Protein AF-A0A7R7GNN5-F1 (afdb_monomer_lite)

Foldseek 3Di:
DDDPCVVVVVVVLVVLVVVVVVVVCVVVCVVVVCVVDPDDLVVLQVLLLVLLLVLVVLLVVLVVLLVVLLVLVCVLCVLVVNNPPVVVVVSVVVSVVVVVVSVVVVVVGDPNPDDCPPPDSVRSSVSSVVSVVSVVVSVVSSSVSVVSSVVSVVSVVVSCVVPVD

Secondary structure (DSSP, 8-state):
----THHHHHHHHHHHHHHHHHHHHHHHHHHHHHHHS---HHHHHHHHHHHHHHHHHHHHHHHHHHHHHHHHHHHHHHHTT-TTSHHHHHHHHHHHHHHHHHHHHHHTSPPTT---TT--HHHHHHHHHHHHHHHHHHHHHHHHHHHHHHHHHHHHHHHHHHH--

Structure (mmCIF, N/CA/C/O backbone):
data_AF-A0A7R7GNN5-F1
#
_entry.id   AF-A0A7R7GNN5-F1
#
loop_
_atom_site.group_PDB
_atom_site.id
_atom_site.type_symbol
_atom_site.label_atom_id
_atom_site.label_alt_id
_atom_site.label_comp_id
_atom_site.label_asym_id
_atom_site.label_entity_id
_atom_site.label_seq_id
_atom_site.pdbx_PDB_ins_code
_atom_site.Cartn_x
_atom_site.Cartn_y
_atom_site.Cartn_z
_atom_site.occupancy
_atom_site.B_iso_or_equiv
_atom_site.auth_seq_id
_atom_site.auth_comp_id
_atom_site.auth_asym_id
_atom_site.auth_atom_id
_atom_site.pdbx_PDB_model_num
ATOM 1 N N . MET A 1 1 ? 3.875 17.994 32.647 1.00 31.03 1 MET A N 1
ATOM 2 C CA . MET A 1 1 ? 4.566 18.700 31.546 1.00 31.03 1 MET A CA 1
ATOM 3 C C . MET A 1 1 ? 4.794 17.688 30.439 1.00 31.03 1 MET A C 1
ATOM 5 O O . MET A 1 1 ? 4.927 16.516 30.751 1.00 31.03 1 MET A O 1
ATOM 9 N N . ALA A 1 2 ? 4.631 18.131 29.197 1.00 42.53 2 ALA A N 1
ATOM 10 C CA . ALA A 1 2 ? 4.261 17.322 28.040 1.00 42.53 2 ALA A CA 1
ATOM 11 C C . ALA A 1 2 ? 5.286 16.250 27.645 1.00 42.53 2 ALA A C 1
ATOM 13 O O . ALA A 1 2 ? 6.441 16.589 27.426 1.00 42.53 2 ALA A O 1
ATOM 14 N N . ASP A 1 3 ? 4.805 15.028 27.409 1.00 36.50 3 ASP A N 1
ATOM 15 C CA . ASP A 1 3 ? 5.435 14.110 26.461 1.00 36.50 3 ASP A CA 1
ATOM 16 C C . ASP A 1 3 ? 4.563 14.068 25.199 1.00 36.50 3 ASP A C 1
ATOM 18 O O . ASP A 1 3 ? 3.472 13.482 25.208 1.00 36.50 3 ASP A O 1
ATOM 22 N N . PRO A 1 4 ? 4.975 14.728 24.103 1.00 40.16 4 PRO A N 1
ATOM 23 C CA . PRO A 1 4 ? 4.234 14.703 22.854 1.00 40.16 4 PRO A CA 1
ATOM 24 C C . PRO A 1 4 ? 4.449 13.347 22.160 1.00 40.16 4 PRO A C 1
ATOM 26 O O . PRO A 1 4 ? 5.214 13.233 21.219 1.00 40.16 4 PRO A O 1
ATOM 29 N N . HIS A 1 5 ? 3.766 12.282 22.588 1.00 44.75 5 HIS A N 1
ATOM 30 C CA . HIS A 1 5 ? 3.891 10.957 21.949 1.00 44.75 5 HIS A CA 1
ATOM 31 C C . HIS A 1 5 ? 3.316 10.895 20.522 1.00 44.75 5 HIS A C 1
ATOM 33 O O . HIS A 1 5 ? 3.635 9.982 19.757 1.00 44.75 5 HIS A O 1
ATOM 39 N N . TRP A 1 6 ? 2.502 11.880 20.133 1.00 43.75 6 TRP A N 1
ATOM 40 C CA . TRP A 1 6 ? 2.017 12.021 18.761 1.00 43.75 6 TRP A CA 1
ATOM 41 C C . TRP A 1 6 ? 3.156 12.341 17.779 1.00 43.75 6 TRP A C 1
ATOM 43 O O . TRP A 1 6 ? 3.076 11.936 16.624 1.00 43.75 6 TRP A O 1
ATOM 53 N N . THR A 1 7 ? 4.265 12.948 18.227 1.00 38.84 7 THR A N 1
ATOM 54 C CA . THR A 1 7 ? 5.448 13.171 17.376 1.00 38.84 7 THR A CA 1
ATOM 55 C C . THR A 1 7 ? 6.238 11.888 17.121 1.00 38.84 7 THR A C 1
ATOM 57 O O . THR A 1 7 ? 6.933 11.809 16.118 1.00 38.84 7 THR A O 1
ATOM 60 N N . SER A 1 8 ? 6.093 10.848 17.955 1.00 43.22 8 SER A N 1
ATOM 61 C CA . SER A 1 8 ? 6.662 9.516 17.683 1.00 43.22 8 SER A CA 1
ATOM 62 C C . SER A 1 8 ? 5.848 8.734 16.647 1.00 43.22 8 SER A C 1
ATOM 64 O O . SER A 1 8 ? 6.425 8.013 15.840 1.00 43.22 8 SER A O 1
ATOM 66 N N . TYR A 1 9 ? 4.521 8.910 16.615 1.00 42.03 9 TYR A N 1
ATOM 67 C CA . TYR A 1 9 ? 3.658 8.313 15.585 1.00 42.03 9 TYR A CA 1
ATOM 68 C C . TYR A 1 9 ? 3.763 9.054 14.252 1.00 42.03 9 TYR A C 1
ATOM 70 O O . TYR A 1 9 ? 3.951 8.417 13.220 1.00 42.03 9 TYR A O 1
ATOM 78 N N . VAL A 1 10 ? 3.763 10.392 14.283 1.00 45.72 10 VAL A N 1
ATOM 79 C CA . VAL A 1 10 ? 4.139 11.215 13.124 1.00 45.72 10 VAL A CA 1
ATOM 80 C C . VAL A 1 10 ? 5.584 10.928 12.721 1.00 45.72 10 VAL A C 1
ATOM 82 O O . VAL A 1 10 ? 5.865 10.931 11.539 1.00 45.72 10 VAL A O 1
ATOM 85 N N . GLY A 1 11 ? 6.485 10.597 13.650 1.00 38.06 11 GLY A N 1
ATOM 86 C CA . GLY A 1 11 ? 7.876 10.224 13.377 1.00 38.06 11 GLY A CA 1
ATOM 87 C C . GLY A 1 11 ? 8.056 8.838 12.750 1.00 38.06 11 GLY A C 1
ATOM 88 O O . GLY A 1 11 ? 8.931 8.673 11.909 1.00 38.06 11 GLY A O 1
ATOM 89 N N . MET A 1 12 ? 7.215 7.852 13.080 1.00 41.22 12 MET A N 1
ATOM 90 C CA . MET A 1 12 ? 7.177 6.555 12.384 1.00 41.22 12 MET A CA 1
ATOM 91 C C . MET A 1 12 ? 6.491 6.656 11.022 1.00 41.22 12 MET A C 1
ATOM 93 O O . MET A 1 12 ? 6.992 6.093 10.053 1.00 41.22 12 MET A O 1
ATOM 97 N N . ALA A 1 13 ? 5.383 7.398 10.929 1.00 39.19 13 ALA A N 1
ATOM 98 C CA . ALA A 1 13 ? 4.726 7.684 9.658 1.00 39.19 13 ALA A CA 1
ATOM 99 C C . ALA A 1 13 ? 5.656 8.497 8.741 1.00 39.19 13 ALA A C 1
ATOM 101 O O . ALA A 1 13 ? 5.871 8.119 7.597 1.00 39.19 13 ALA A O 1
ATOM 102 N N . ALA A 1 14 ? 6.314 9.535 9.264 1.00 42.25 14 ALA A N 1
ATOM 103 C CA . ALA A 1 14 ? 7.326 10.319 8.558 1.00 42.25 14 ALA A CA 1
ATOM 104 C C . ALA A 1 14 ? 8.610 9.523 8.288 1.00 42.25 14 ALA A C 1
ATOM 106 O O . ALA A 1 14 ? 9.268 9.782 7.291 1.00 42.25 14 ALA A O 1
ATOM 107 N N . GLY A 1 15 ? 8.968 8.545 9.124 1.00 38.78 15 GLY A N 1
ATOM 108 C CA . GLY A 1 15 ? 10.096 7.637 8.894 1.00 38.78 15 GLY A CA 1
ATOM 109 C C . GLY A 1 15 ? 9.827 6.645 7.760 1.00 38.78 15 GLY A C 1
ATOM 110 O O . GLY A 1 15 ? 10.703 6.406 6.931 1.00 38.78 15 GLY A O 1
ATOM 111 N N . ALA A 1 16 ? 8.593 6.142 7.659 1.00 40.38 16 ALA A N 1
ATOM 112 C CA . ALA A 1 16 ? 8.133 5.341 6.528 1.00 40.38 16 ALA A CA 1
ATOM 113 C C . ALA A 1 16 ? 8.024 6.186 5.243 1.00 40.38 16 ALA A C 1
ATOM 115 O O . ALA A 1 16 ? 8.530 5.776 4.204 1.00 40.38 16 ALA A O 1
ATOM 116 N N . ILE A 1 17 ? 7.480 7.408 5.327 1.00 41.59 17 ILE A N 1
ATOM 117 C CA . ILE A 1 17 ? 7.443 8.399 4.229 1.00 41.59 17 ILE A CA 1
ATOM 118 C C . ILE A 1 17 ? 8.863 8.859 3.826 1.00 41.59 17 ILE A C 1
ATOM 120 O O . ILE A 1 17 ? 9.144 9.119 2.655 1.00 41.59 17 ILE A O 1
ATOM 124 N N . GLY A 1 18 ? 9.799 8.907 4.773 1.00 35.31 18 GLY A N 1
ATOM 125 C CA . GLY A 1 18 ? 11.207 9.233 4.545 1.00 35.31 18 GLY A CA 1
ATOM 126 C C . GLY A 1 18 ? 11.958 8.133 3.793 1.00 35.31 18 GLY A C 1
ATOM 127 O O . GLY A 1 18 ? 12.751 8.435 2.904 1.00 35.31 18 GLY A O 1
ATOM 128 N N . ALA A 1 19 ? 11.6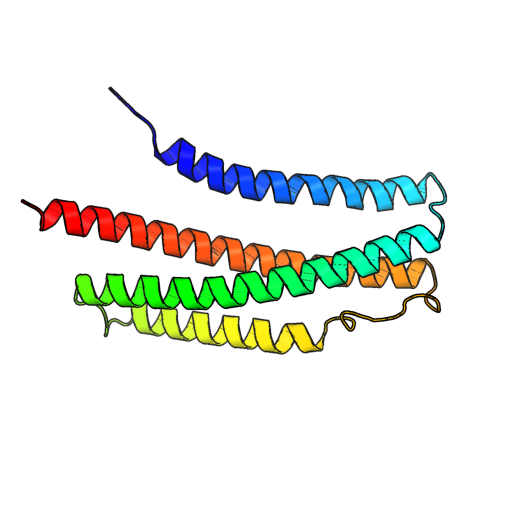52 6.861 4.069 1.00 42.06 19 ALA A N 1
ATOM 129 C CA . ALA A 1 19 ? 12.150 5.737 3.274 1.00 42.06 19 ALA A CA 1
ATOM 130 C C . ALA A 1 19 ? 11.560 5.737 1.847 1.00 42.06 19 ALA A C 1
ATOM 132 O O . ALA A 1 19 ? 12.287 5.474 0.889 1.00 42.06 19 ALA A O 1
ATOM 133 N N . ILE A 1 20 ? 10.286 6.127 1.700 1.00 43.44 20 ILE A N 1
ATOM 134 C CA . ILE A 1 20 ? 9.595 6.311 0.407 1.00 43.44 20 ILE A CA 1
ATOM 135 C C . ILE A 1 20 ? 10.256 7.432 -0.423 1.00 43.44 20 ILE A C 1
ATOM 137 O O . ILE A 1 20 ? 10.462 7.289 -1.626 1.00 43.44 20 ILE A O 1
ATOM 141 N N . SER A 1 21 ? 10.708 8.509 0.225 1.00 43.81 21 SER A N 1
ATOM 142 C CA . SER A 1 21 ? 11.394 9.635 -0.435 1.00 43.81 21 SER A CA 1
ATOM 143 C C . SER A 1 21 ? 12.823 9.301 -0.897 1.00 43.81 21 SER A C 1
ATOM 145 O O . SER A 1 21 ? 13.319 9.885 -1.863 1.00 43.81 21 SER A O 1
ATOM 147 N N . GLY A 1 22 ? 13.495 8.352 -0.233 1.00 39.97 22 GLY A N 1
ATOM 148 C CA . GLY A 1 22 ? 14.865 7.939 -0.565 1.00 39.97 22 GLY A CA 1
ATOM 149 C C . GLY A 1 22 ? 14.985 7.191 -1.897 1.00 39.97 22 GLY A C 1
ATOM 150 O O . GLY A 1 22 ? 16.013 7.293 -2.564 1.00 39.97 22 GLY A O 1
ATOM 151 N N . VAL A 1 23 ? 13.929 6.486 -2.315 1.00 47.69 23 VAL A N 1
ATOM 152 C CA . VAL A 1 23 ? 13.892 5.743 -3.589 1.00 47.69 23 VAL A CA 1
ATOM 153 C C . VAL A 1 23 ? 13.489 6.657 -4.757 1.00 47.69 23 VAL A C 1
ATOM 155 O O . VAL A 1 23 ? 14.071 6.563 -5.837 1.00 47.69 23 VAL A O 1
ATOM 158 N N . ILE A 1 24 ? 12.601 7.632 -4.517 1.00 45.19 24 ILE A N 1
ATOM 159 C CA . ILE A 1 24 ? 12.165 8.644 -5.504 1.00 45.19 24 ILE A CA 1
ATOM 160 C C . ILE A 1 24 ? 13.341 9.511 -5.986 1.00 45.19 24 ILE A C 1
ATOM 162 O O . ILE A 1 24 ? 13.483 9.772 -7.184 1.00 45.19 24 ILE A O 1
ATOM 166 N N . GLY A 1 25 ? 14.232 9.913 -5.070 1.00 47.19 25 GLY A N 1
ATOM 167 C CA . GLY A 1 25 ? 15.456 10.642 -5.421 1.00 47.19 25 GLY A CA 1
ATOM 168 C C . GLY A 1 25 ? 16.427 9.821 -6.280 1.00 47.19 25 GLY A C 1
ATOM 169 O O . GLY A 1 25 ? 17.158 10.387 -7.094 1.00 47.19 25 GLY A O 1
ATOM 170 N N . GLY A 1 26 ? 16.394 8.492 -6.147 1.00 53.56 26 GLY A N 1
ATOM 171 C CA . GLY A 1 26 ? 17.200 7.568 -6.938 1.00 53.56 26 GLY A CA 1
ATOM 172 C C . GLY A 1 26 ? 16.788 7.533 -8.408 1.00 53.56 26 GLY A C 1
ATOM 173 O O . GLY A 1 26 ? 17.657 7.624 -9.264 1.00 53.56 26 GLY A O 1
ATOM 174 N N . ILE A 1 27 ? 15.487 7.486 -8.716 1.00 53.03 27 ILE A N 1
ATOM 175 C CA . ILE A 1 27 ? 14.990 7.250 -10.087 1.00 53.03 27 ILE A CA 1
ATOM 176 C C . ILE A 1 27 ? 14.866 8.542 -10.901 1.00 53.03 27 ILE A C 1
ATOM 178 O O . ILE A 1 27 ? 15.312 8.579 -12.045 1.00 53.03 27 ILE A O 1
ATOM 182 N N . LEU A 1 28 ? 14.369 9.645 -10.321 1.00 52.72 28 LEU A N 1
ATOM 183 C CA . LEU A 1 28 ? 14.492 10.962 -10.973 1.00 52.72 28 LEU A CA 1
ATOM 184 C C . LEU A 1 28 ? 15.969 11.329 -11.174 1.00 52.72 28 LEU A C 1
ATOM 186 O O . LEU A 1 28 ? 16.328 11.942 -12.185 1.00 52.72 28 LEU A O 1
ATOM 190 N N . GLY A 1 29 ? 16.813 10.884 -10.235 1.00 54.69 29 GLY A N 1
ATOM 191 C CA . GLY A 1 29 ? 18.260 10.836 -10.363 1.00 54.69 29 GLY A CA 1
ATOM 192 C C . GLY A 1 29 ? 18.694 10.021 -11.577 1.00 54.69 29 GLY A C 1
ATOM 193 O O . GLY A 1 29 ? 19.358 10.580 -12.431 1.00 54.69 29 GLY A O 1
ATOM 194 N N . ILE A 1 30 ? 18.288 8.759 -11.719 1.00 53.03 30 ILE A N 1
ATOM 195 C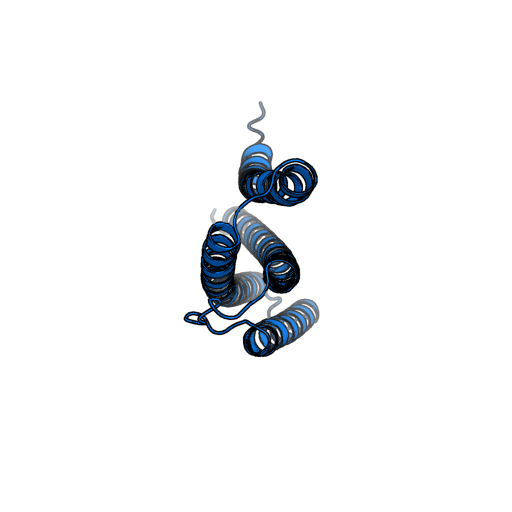 CA . ILE A 1 30 ? 18.665 7.849 -12.817 1.00 53.03 30 ILE A CA 1
ATOM 196 C C . ILE A 1 30 ? 18.173 8.336 -14.187 1.00 53.03 30 ILE A C 1
ATOM 198 O O . ILE A 1 30 ? 18.952 8.325 -15.137 1.00 53.03 30 ILE A O 1
ATOM 202 N N . VAL A 1 31 ? 16.939 8.833 -14.305 1.00 57.22 31 VAL A N 1
ATOM 203 C CA . VAL A 1 31 ? 16.375 9.373 -15.557 1.00 57.22 31 VAL A CA 1
ATOM 204 C C . VAL A 1 31 ? 17.075 10.678 -15.955 1.00 57.22 31 VAL A C 1
ATOM 206 O O . VAL A 1 31 ? 17.489 10.841 -17.106 1.00 57.22 31 VAL A O 1
ATOM 209 N N . SER A 1 32 ? 17.303 11.594 -15.003 1.00 54.22 32 SER A N 1
ATOM 210 C CA . SER A 1 32 ? 18.068 12.826 -15.268 1.00 54.22 32 SER A CA 1
ATOM 211 C C . SER A 1 32 ? 19.551 12.544 -15.529 1.00 54.22 32 SER A C 1
ATOM 213 O O . SER A 1 32 ? 20.159 13.173 -16.395 1.00 54.22 32 SER A O 1
ATOM 215 N N . TYR A 1 33 ? 20.134 11.576 -14.820 1.00 48.84 33 TYR A N 1
ATOM 216 C CA . TYR A 1 33 ? 21.524 11.154 -14.959 1.00 48.84 33 TYR A CA 1
ATOM 217 C C . TYR A 1 33 ? 21.742 10.407 -16.272 1.00 48.84 33 TYR A C 1
ATOM 219 O O . TYR A 1 33 ? 22.779 10.619 -16.882 1.00 48.84 33 TYR A O 1
ATOM 227 N N . ARG A 1 34 ? 20.767 9.642 -16.788 1.00 53.03 34 ARG A N 1
ATOM 228 C CA . ARG A 1 34 ? 20.812 9.022 -18.128 1.00 53.03 34 ARG A CA 1
ATOM 229 C C . ARG A 1 34 ? 20.804 10.022 -19.261 1.00 53.03 34 ARG A C 1
ATOM 231 O O . ARG A 1 34 ? 21.576 9.884 -20.210 1.00 53.03 34 ARG A O 1
ATOM 238 N N . ARG A 1 35 ? 19.965 11.053 -19.136 1.00 52.91 35 ARG A N 1
ATOM 239 C CA . ARG A 1 35 ? 19.898 12.152 -20.107 1.00 52.91 35 ARG A CA 1
ATOM 240 C C . ARG A 1 35 ? 21.254 12.853 -20.272 1.00 52.91 35 ARG A C 1
ATOM 242 O O . ARG A 1 35 ? 21.490 13.476 -21.303 1.00 52.91 35 ARG A O 1
ATOM 249 N N . ILE A 1 36 ? 22.137 12.722 -19.276 1.00 51.09 36 ILE A N 1
ATOM 250 C CA . ILE A 1 36 ? 23.480 13.311 -19.227 1.00 51.09 36 ILE A CA 1
ATOM 251 C C . ILE A 1 36 ? 24.597 12.251 -19.422 1.00 51.09 36 ILE A C 1
ATOM 253 O O . ILE A 1 36 ? 25.617 12.562 -20.027 1.00 51.09 36 ILE A O 1
ATOM 257 N N . ASN A 1 37 ? 24.411 10.999 -18.985 1.00 49.50 37 ASN A N 1
ATOM 258 C CA . ASN A 1 37 ? 25.395 9.907 -18.978 1.00 49.50 37 ASN A CA 1
ATOM 259 C C . ASN A 1 37 ? 24.751 8.567 -19.375 1.00 49.50 37 ASN A C 1
ATOM 261 O O . ASN A 1 37 ? 23.885 8.055 -18.679 1.00 49.50 37 ASN A O 1
ATOM 265 N N . LYS A 1 38 ? 25.225 7.932 -20.454 1.00 53.81 38 LYS A N 1
ATOM 266 C CA . LYS A 1 38 ? 24.746 6.621 -20.941 1.00 53.81 38 LYS A CA 1
ATOM 267 C C . LYS A 1 38 ? 24.867 5.508 -19.881 1.00 53.81 38 LYS A C 1
ATOM 269 O O . LYS A 1 38 ? 25.874 4.800 -19.848 1.00 53.81 38 LYS A O 1
ATOM 274 N N . LEU A 1 39 ? 23.850 5.285 -19.051 1.00 58.09 39 LEU A N 1
ATOM 275 C CA . LEU A 1 39 ? 23.761 4.041 -18.284 1.00 58.09 39 LEU A CA 1
ATOM 276 C C . LEU A 1 39 ? 23.460 2.887 -19.255 1.00 58.09 39 LEU A C 1
ATOM 278 O O . LEU A 1 39 ? 22.575 2.980 -20.109 1.00 58.09 39 LEU A O 1
ATOM 282 N N . LYS A 1 40 ? 24.197 1.783 -19.126 1.00 62.66 40 LYS A N 1
ATOM 283 C CA . LYS A 1 40 ? 24.099 0.620 -20.023 1.00 62.66 40 LYS A CA 1
ATOM 284 C C . LYS A 1 40 ? 22.769 -0.120 -19.817 1.00 62.66 40 LYS A C 1
ATOM 286 O O . LYS A 1 40 ? 22.282 -0.206 -18.696 1.00 62.66 40 LYS A O 1
ATOM 291 N N . SER A 1 41 ? 22.214 -0.699 -20.881 1.00 64.50 41 SER A N 1
ATOM 292 C CA . SER A 1 41 ? 20.961 -1.482 -20.871 1.00 64.50 41 SER A CA 1
ATOM 293 C C . SER A 1 41 ? 20.925 -2.606 -19.827 1.00 64.50 41 SER A C 1
ATOM 295 O O . SER A 1 41 ? 19.870 -2.915 -19.286 1.00 64.50 41 SER A O 1
ATOM 297 N N . LEU A 1 42 ? 22.081 -3.189 -19.495 1.00 70.94 42 LEU A N 1
ATOM 298 C CA . LEU A 1 42 ? 22.204 -4.203 -18.444 1.00 70.94 42 LEU A CA 1
ATOM 299 C C . LEU A 1 42 ? 21.744 -3.691 -17.067 1.00 70.94 42 LEU A C 1
ATOM 301 O O . LEU A 1 42 ? 21.141 -4.447 -16.312 1.00 70.94 42 LEU A O 1
ATOM 305 N N . ASP A 1 43 ? 22.009 -2.421 -16.763 1.00 78.56 43 ASP A N 1
ATOM 306 C CA . ASP A 1 43 ? 21.659 -1.806 -15.480 1.00 78.56 43 ASP A CA 1
ATOM 307 C C . ASP A 1 43 ? 20.136 -1.638 -15.345 1.00 78.56 43 ASP A C 1
ATOM 309 O O . ASP A 1 43 ? 19.559 -2.031 -14.337 1.00 78.56 43 ASP A O 1
ATOM 313 N N . LEU A 1 44 ? 19.461 -1.211 -16.426 1.00 80.94 44 LEU A N 1
ATOM 314 C CA . LEU A 1 44 ? 17.989 -1.123 -16.489 1.00 80.94 44 LEU A CA 1
ATOM 315 C C . LEU A 1 44 ? 17.310 -2.461 -16.240 1.00 80.94 44 LEU A C 1
ATOM 317 O O . LEU A 1 44 ? 16.297 -2.526 -15.557 1.00 80.94 44 LEU A O 1
ATOM 321 N N . ARG A 1 45 ? 17.859 -3.543 -16.795 1.00 86.12 45 ARG A N 1
ATOM 322 C CA . ARG A 1 45 ? 17.277 -4.882 -16.632 1.00 86.12 45 ARG A CA 1
ATOM 323 C C . ARG A 1 45 ? 17.349 -5.353 -15.188 1.00 86.12 45 ARG A C 1
ATOM 325 O O . ARG A 1 45 ? 16.408 -5.972 -14.697 1.00 86.12 45 ARG A O 1
ATOM 332 N N . LEU A 1 46 ? 18.471 -5.090 -14.517 1.00 85.62 46 LEU A N 1
ATOM 333 C CA . LEU A 1 46 ? 18.633 -5.426 -13.104 1.00 85.62 46 LEU A CA 1
ATOM 334 C C . LEU A 1 46 ? 17.707 -4.582 -12.229 1.00 85.62 46 LEU A C 1
ATOM 336 O O . LEU A 1 46 ? 17.086 -5.123 -11.316 1.00 85.62 46 LEU A O 1
ATOM 340 N N . GLU A 1 47 ? 17.587 -3.292 -12.538 1.00 84.69 47 GLU A N 1
ATOM 341 C CA . GLU A 1 47 ? 16.681 -2.377 -11.852 1.00 84.69 47 GLU A CA 1
ATOM 342 C C . GLU A 1 47 ? 15.218 -2.806 -12.017 1.00 84.69 47 GLU A C 1
ATOM 344 O O . GLU A 1 47 ? 14.526 -2.975 -11.017 1.00 84.69 47 GLU A O 1
ATOM 349 N N . LEU A 1 48 ? 14.777 -3.106 -13.243 1.00 87.00 48 LEU A N 1
ATOM 350 C CA . LEU A 1 48 ? 13.418 -3.570 -13.525 1.00 87.00 48 LEU A CA 1
ATOM 351 C C . LEU A 1 48 ? 13.111 -4.890 -12.819 1.00 87.00 48 LEU A C 1
ATOM 353 O O . LEU A 1 48 ? 12.081 -5.017 -12.164 1.00 87.00 48 LEU A O 1
ATOM 357 N N . ARG A 1 49 ? 14.035 -5.857 -12.859 1.00 89.38 49 ARG A N 1
ATOM 358 C CA . ARG A 1 49 ? 13.870 -7.124 -12.133 1.00 89.38 49 ARG A CA 1
ATOM 359 C C . ARG A 1 49 ? 13.749 -6.908 -10.628 1.00 89.38 49 ARG A C 1
ATOM 361 O O . ARG A 1 49 ? 12.985 -7.611 -9.969 1.00 89.38 49 ARG A O 1
ATOM 368 N N . LYS A 1 50 ? 14.514 -5.971 -10.068 1.00 87.69 50 LYS A N 1
ATOM 369 C CA . LYS A 1 50 ? 14.411 -5.623 -8.651 1.00 87.69 50 LYS A CA 1
ATOM 370 C C . LYS A 1 50 ? 13.061 -4.969 -8.349 1.00 87.69 50 LYS A C 1
ATOM 372 O O . LYS A 1 50 ? 12.402 -5.413 -7.417 1.00 87.69 50 LYS A O 1
ATOM 377 N N . ALA A 1 51 ? 12.646 -3.989 -9.148 1.00 87.44 51 ALA A N 1
ATOM 378 C CA . ALA A 1 51 ? 11.385 -3.274 -8.977 1.00 87.44 51 ALA A CA 1
ATOM 379 C C . ALA A 1 51 ? 10.179 -4.222 -9.055 1.00 87.44 51 ALA A C 1
ATOM 381 O O . ALA A 1 51 ? 9.309 -4.182 -8.196 1.00 87.44 51 ALA A O 1
ATOM 382 N N . VAL A 1 52 ? 10.169 -5.164 -10.004 1.00 91.19 52 VAL A N 1
ATOM 383 C CA . VAL A 1 52 ? 9.118 -6.193 -10.093 1.00 91.19 52 VAL A CA 1
ATOM 384 C C . VAL A 1 52 ? 9.076 -7.051 -8.824 1.00 91.19 52 VAL A C 1
ATOM 386 O O . VAL A 1 52 ? 8.008 -7.258 -8.255 1.00 91.19 52 VAL A O 1
ATOM 389 N N . LYS A 1 53 ? 10.226 -7.506 -8.311 1.00 89.56 53 LYS A N 1
ATOM 390 C CA . LYS A 1 53 ? 10.270 -8.278 -7.054 1.00 89.56 53 LYS A CA 1
ATOM 391 C C . LYS A 1 53 ? 9.801 -7.471 -5.845 1.00 89.56 53 LYS A C 1
ATOM 393 O O . LYS A 1 53 ? 9.090 -7.999 -4.990 1.00 89.56 53 LYS A O 1
ATOM 398 N N . ASP A 1 54 ? 10.206 -6.209 -5.763 1.00 86.94 54 ASP A N 1
ATOM 399 C CA . ASP A 1 54 ? 9.783 -5.303 -4.699 1.00 86.94 54 ASP A CA 1
ATOM 400 C C . ASP A 1 54 ? 8.264 -5.045 -4.774 1.00 86.94 54 ASP A C 1
ATOM 402 O O . ASP A 1 54 ? 7.602 -5.086 -3.734 1.00 86.94 54 ASP A O 1
ATOM 406 N N . LEU A 1 55 ? 7.693 -4.927 -5.978 1.00 89.88 55 LEU A N 1
ATOM 407 C CA . LEU A 1 55 ? 6.252 -4.828 -6.221 1.00 89.88 55 LEU A CA 1
ATOM 408 C C . LEU A 1 55 ? 5.493 -6.078 -5.742 1.00 89.88 55 LEU A C 1
ATOM 410 O O . LEU A 1 55 ? 4.509 -5.950 -5.012 1.00 89.88 55 LEU A O 1
ATOM 414 N N . TYR A 1 56 ? 5.959 -7.289 -6.077 1.00 90.94 56 TYR A N 1
ATOM 415 C CA . TYR A 1 56 ? 5.351 -8.537 -5.580 1.00 90.94 56 TYR A CA 1
ATOM 416 C C . TYR A 1 56 ? 5.426 -8.654 -4.053 1.00 90.94 56 TYR A C 1
ATOM 418 O O . TYR A 1 56 ? 4.454 -9.076 -3.416 1.00 90.94 56 TYR A O 1
ATOM 426 N N . ARG A 1 57 ? 6.557 -8.263 -3.450 1.00 88.31 57 ARG A N 1
ATOM 427 C CA . ARG A 1 57 ? 6.704 -8.231 -1.989 1.00 88.31 57 ARG A CA 1
ATOM 428 C C . ARG A 1 57 ? 5.708 -7.253 -1.362 1.00 88.31 57 ARG A C 1
ATOM 430 O O . ARG A 1 57 ? 4.960 -7.658 -0.477 1.00 88.31 57 ARG A O 1
ATOM 437 N N . LYS A 1 58 ? 5.657 -6.009 -1.849 1.00 88.06 58 LYS A N 1
ATOM 438 C CA . LYS A 1 58 ? 4.728 -4.969 -1.374 1.00 88.06 58 LYS A CA 1
ATOM 439 C C . LYS A 1 58 ? 3.279 -5.415 -1.490 1.00 88.06 58 LYS A C 1
ATOM 441 O O . LYS A 1 58 ? 2.523 -5.256 -0.540 1.00 88.06 58 LYS A O 1
ATOM 446 N N . HIS A 1 59 ? 2.903 -6.003 -2.625 1.00 91.00 59 HIS A N 1
ATOM 447 C CA . HIS A 1 59 ? 1.554 -6.518 -2.815 1.00 91.00 59 HIS A CA 1
ATOM 448 C C . HIS A 1 59 ? 1.207 -7.521 -1.701 1.00 91.00 59 HIS A C 1
ATOM 450 O O . HIS A 1 59 ? 0.224 -7.320 -0.993 1.00 91.00 59 HIS A O 1
ATOM 456 N N . ARG A 1 60 ? 2.056 -8.527 -1.456 1.00 89.31 60 ARG A N 1
ATOM 457 C CA . ARG A 1 60 ? 1.828 -9.502 -0.377 1.00 89.31 60 ARG A CA 1
ATOM 458 C C . ARG A 1 60 ? 1.694 -8.844 0.999 1.00 89.31 60 ARG A C 1
ATOM 460 O O . ARG A 1 60 ? 0.757 -9.151 1.729 1.00 89.31 60 ARG A O 1
ATOM 467 N N . GLU A 1 61 ? 2.606 -7.931 1.331 1.00 87.44 61 GLU A N 1
ATOM 468 C CA . GLU A 1 61 ? 2.589 -7.202 2.607 1.00 87.44 61 GLU A CA 1
ATOM 469 C C . GLU A 1 61 ? 1.289 -6.407 2.798 1.00 87.44 61 GLU A C 1
ATOM 471 O O . GLU A 1 61 ? 0.742 -6.358 3.899 1.00 87.44 61 GLU A O 1
ATOM 476 N N . ILE A 1 62 ? 0.765 -5.799 1.733 1.00 89.81 62 ILE A N 1
ATOM 477 C CA . ILE A 1 62 ? -0.470 -5.015 1.795 1.00 89.81 62 ILE A CA 1
ATOM 478 C C . ILE A 1 62 ? -1.690 -5.915 1.922 1.00 89.81 62 ILE A C 1
ATOM 480 O O . ILE A 1 62 ? -2.567 -5.603 2.721 1.00 89.81 62 ILE A O 1
ATOM 484 N N . SER A 1 63 ? -1.742 -7.044 1.213 1.00 89.50 63 SER A N 1
ATOM 485 C CA . SER A 1 63 ? -2.827 -8.016 1.384 1.00 89.50 63 SER A CA 1
ATOM 486 C C . SER A 1 63 ? -2.933 -8.487 2.840 1.00 89.50 63 SER A C 1
ATOM 488 O O . SER A 1 63 ? -4.028 -8.541 3.397 1.00 89.50 63 SER A O 1
ATOM 490 N N . GLU A 1 64 ? -1.797 -8.761 3.488 1.00 88.56 64 GLU A N 1
ATOM 491 C CA . GLU A 1 64 ? -1.748 -9.118 4.913 1.00 88.56 64 GLU A CA 1
ATOM 492 C C . GLU A 1 64 ? -2.170 -7.950 5.823 1.00 88.56 64 GLU A C 1
ATOM 494 O O . GLU A 1 64 ? -2.860 -8.149 6.828 1.00 88.56 64 GLU A O 1
ATOM 499 N N . LEU A 1 65 ? -1.787 -6.721 5.467 1.00 88.94 65 LEU A N 1
ATOM 500 C CA . LEU A 1 65 ? -2.153 -5.512 6.200 1.00 88.94 65 LEU A CA 1
ATOM 501 C C . LEU A 1 65 ? -3.661 -5.228 6.147 1.00 88.94 65 LEU A C 1
ATOM 503 O O . LEU A 1 65 ? -4.227 -4.871 7.180 1.00 88.94 65 LEU A O 1
ATOM 507 N N . VAL A 1 66 ? -4.303 -5.394 4.985 1.00 92.19 66 VAL A N 1
ATOM 508 C CA . VAL A 1 66 ? -5.758 -5.217 4.820 1.00 92.19 66 VAL A CA 1
ATOM 509 C C . VAL A 1 66 ? -6.512 -6.203 5.710 1.00 92.19 66 VAL A C 1
ATOM 511 O O . VAL A 1 66 ? -7.383 -5.796 6.478 1.00 92.19 66 VAL A O 1
ATOM 514 N N . ASP A 1 67 ? -6.127 -7.482 5.688 1.00 90.56 67 ASP A N 1
ATOM 515 C CA . ASP A 1 67 ? -6.739 -8.512 6.538 1.00 90.56 67 ASP A CA 1
ATOM 516 C C . ASP A 1 67 ? -6.564 -8.208 8.037 1.00 90.56 67 ASP A C 1
ATOM 518 O O . ASP A 1 67 ? -7.491 -8.347 8.843 1.00 90.56 67 ASP A O 1
ATOM 522 N N . TYR A 1 68 ? -5.378 -7.748 8.440 1.00 89.75 68 TYR A N 1
ATOM 523 C CA . TYR A 1 68 ? -5.153 -7.333 9.821 1.00 89.75 68 TYR A CA 1
ATOM 524 C C . TYR A 1 68 ? -5.996 -6.105 10.202 1.00 89.75 68 TYR A C 1
ATOM 526 O O . TYR A 1 68 ? -6.586 -6.080 11.288 1.00 89.75 68 TYR A O 1
ATOM 534 N N . ALA A 1 69 ? -6.082 -5.100 9.326 1.00 90.19 69 ALA A N 1
ATOM 535 C CA . ALA A 1 69 ? -6.885 -3.904 9.549 1.00 90.19 69 ALA A CA 1
ATOM 536 C C . ALA A 1 69 ? -8.375 -4.240 9.694 1.00 90.19 69 ALA A C 1
ATOM 538 O O . ALA A 1 69 ? -9.036 -3.704 10.585 1.00 90.19 69 ALA A O 1
ATOM 539 N N . ASP A 1 70 ? -8.896 -5.176 8.898 1.00 95.50 70 ASP A N 1
ATOM 540 C CA . ASP A 1 70 ? -10.289 -5.606 9.012 1.00 95.50 70 ASP A CA 1
ATOM 541 C C . ASP A 1 70 ? -10.582 -6.248 10.369 1.00 95.50 70 ASP A C 1
ATOM 543 O O . ASP A 1 70 ? -11.488 -5.838 11.102 1.00 95.50 70 ASP A O 1
ATOM 547 N N . ARG A 1 71 ? -9.742 -7.212 10.767 1.00 93.50 71 ARG A N 1
ATOM 548 C CA . ARG A 1 71 ? -9.846 -7.864 12.079 1.00 93.50 71 ARG A CA 1
ATOM 549 C C . ARG A 1 71 ? -9.727 -6.849 13.212 1.00 93.50 71 ARG A C 1
ATOM 551 O O . ARG A 1 71 ? -10.464 -6.929 14.202 1.00 93.50 71 ARG A O 1
ATOM 558 N N . SER A 1 72 ? -8.829 -5.878 13.057 1.00 92.25 72 SER A N 1
ATOM 559 C CA . SER A 1 72 ? -8.638 -4.771 13.988 1.00 92.25 72 SER A CA 1
ATOM 560 C C . SER A 1 72 ? -9.932 -3.968 14.170 1.00 92.25 72 SER A C 1
ATOM 562 O O . SER A 1 72 ? -10.419 -3.837 15.305 1.00 92.25 72 SER A O 1
ATOM 564 N N . ARG A 1 73 ? -10.515 -3.503 13.063 1.00 94.81 73 ARG A N 1
ATOM 565 C CA . ARG A 1 73 ? -11.723 -2.677 13.040 1.00 94.81 73 ARG A CA 1
ATOM 566 C C . ARG A 1 73 ? -12.925 -3.438 13.579 1.00 94.81 73 ARG A C 1
ATOM 568 O O . ARG A 1 73 ? -13.639 -2.929 14.444 1.00 94.81 73 ARG A O 1
ATOM 575 N N . ALA A 1 74 ? -13.111 -4.689 13.160 1.00 94.56 74 ALA A N 1
ATOM 576 C CA . ALA A 1 74 ? -14.192 -5.547 13.633 1.00 94.56 74 ALA A CA 1
ATOM 577 C C . ALA A 1 74 ? -14.164 -5.728 15.162 1.00 94.56 74 ALA A C 1
ATOM 579 O O . ALA A 1 74 ? -15.212 -5.668 15.813 1.00 94.56 74 ALA A O 1
ATOM 580 N N . ALA A 1 75 ? -12.976 -5.899 15.754 1.00 93.50 75 ALA A N 1
ATOM 581 C CA . ALA A 1 75 ? -12.819 -6.020 17.202 1.00 93.50 75 ALA A CA 1
ATOM 582 C C . ALA A 1 75 ? -13.182 -4.719 17.941 1.00 93.50 75 ALA A C 1
ATOM 584 O O . ALA A 1 75 ? -13.900 -4.759 18.944 1.00 93.50 75 ALA A O 1
ATOM 585 N N . VAL A 1 76 ? -12.736 -3.562 17.439 1.00 94.38 76 VAL A N 1
ATOM 586 C CA . VAL A 1 76 ? -13.055 -2.249 18.031 1.00 94.38 76 VAL A CA 1
ATOM 587 C C . VAL A 1 76 ? -14.546 -1.934 17.922 1.00 94.38 76 VAL A C 1
ATOM 589 O O . VAL A 1 76 ? -15.176 -1.509 18.894 1.00 94.38 76 VAL A O 1
ATOM 592 N N . MET A 1 77 ? -15.145 -2.192 16.763 1.00 93.50 77 MET A N 1
ATOM 593 C CA . MET A 1 77 ? -16.569 -1.957 16.531 1.00 93.50 77 MET A CA 1
ATOM 594 C C . MET A 1 77 ? -17.440 -2.893 17.372 1.00 93.50 77 MET A C 1
ATOM 596 O O . MET A 1 77 ? -18.476 -2.471 17.883 1.00 93.50 77 MET A O 1
ATOM 600 N N . ALA A 1 78 ? -17.011 -4.137 17.600 1.00 92.62 78 ALA A N 1
ATOM 601 C CA . ALA A 1 78 ? -17.676 -5.034 18.541 1.00 92.62 78 ALA A CA 1
ATOM 602 C C . ALA A 1 78 ? -17.591 -4.513 19.986 1.00 92.62 78 ALA A C 1
ATOM 604 O O . ALA A 1 78 ? -18.615 -4.430 20.662 1.00 92.62 78 ALA A O 1
ATOM 605 N N . ALA A 1 79 ? -16.404 -4.097 20.439 1.00 91.25 79 ALA A N 1
ATOM 606 C CA . ALA A 1 79 ? -16.194 -3.582 21.795 1.00 91.25 79 ALA A CA 1
ATOM 607 C C . ALA A 1 79 ? -16.964 -2.279 22.081 1.00 91.25 79 ALA A C 1
ATOM 609 O O . ALA A 1 79 ? -17.301 -1.995 23.227 1.00 91.25 79 ALA A O 1
ATOM 610 N N . THR A 1 80 ? -17.269 -1.496 21.045 1.00 91.69 80 THR A N 1
ATOM 611 C CA . THR A 1 80 ? -18.054 -0.254 21.148 1.00 91.69 80 THR A CA 1
ATOM 612 C C . THR A 1 80 ? -19.542 -0.434 20.832 1.00 91.69 80 THR A C 1
ATOM 614 O O . THR A 1 80 ? -20.283 0.549 20.821 1.00 91.69 80 THR A O 1
ATOM 617 N N . GLY A 1 81 ? -20.000 -1.665 20.568 1.00 91.50 81 GLY A N 1
ATOM 618 C CA . GLY A 1 81 ? -21.400 -1.962 20.243 1.00 91.50 81 GLY A CA 1
ATOM 619 C C . GLY A 1 81 ? -21.857 -1.456 18.869 1.00 91.50 81 GLY A C 1
ATOM 620 O O . GLY A 1 81 ? -23.052 -1.322 18.626 1.00 91.50 81 GLY A O 1
ATOM 621 N N . ARG A 1 82 ? -20.923 -1.160 17.959 1.00 91.94 82 ARG A N 1
ATOM 622 C CA . ARG A 1 82 ? -21.174 -0.575 16.631 1.00 91.94 82 ARG A CA 1
ATOM 623 C C . ARG A 1 82 ? -20.986 -1.560 15.478 1.00 91.94 82 ARG A C 1
ATOM 625 O O . ARG A 1 82 ? -20.946 -1.147 14.330 1.00 91.94 82 ARG A O 1
ATOM 632 N N . ARG A 1 83 ? -20.894 -2.863 15.744 1.00 87.56 83 ARG A N 1
ATOM 633 C CA . ARG A 1 83 ? -20.622 -3.877 14.706 1.00 87.56 83 ARG A CA 1
ATOM 634 C C . ARG A 1 83 ? -21.621 -3.871 13.537 1.00 87.56 83 ARG A C 1
ATOM 636 O O . ARG A 1 83 ? -21.228 -4.190 12.426 1.00 87.56 83 ARG A O 1
ATOM 643 N N . SER A 1 84 ? -22.872 -3.485 13.780 1.00 89.94 84 SER A N 1
ATOM 644 C CA . SER A 1 84 ? -23.926 -3.395 12.755 1.00 89.94 84 SER A CA 1
ATOM 645 C C . SER A 1 84 ? -24.200 -1.956 12.293 1.00 89.94 84 SER A C 1
ATOM 647 O O . SER A 1 84 ? -25.306 -1.650 11.855 1.00 89.94 84 SER A O 1
ATOM 649 N N . SER A 1 85 ? -23.245 -1.035 12.459 1.00 92.56 85 SER A N 1
ATOM 650 C CA . SER A 1 85 ? -23.407 0.353 12.020 1.00 92.56 85 SER A CA 1
ATOM 651 C C . SER A 1 85 ? -23.194 0.502 10.512 1.00 92.56 85 SER A C 1
ATOM 653 O O . SER A 1 85 ? -22.431 -0.242 9.898 1.00 92.56 85 SER A O 1
ATOM 655 N N . GLY A 1 86 ? -23.772 1.557 9.930 1.00 92.56 86 GLY A N 1
ATOM 656 C CA . GLY A 1 86 ? -23.494 1.924 8.536 1.00 92.56 86 GLY A CA 1
ATOM 657 C C . GLY A 1 86 ? -22.013 2.224 8.272 1.00 92.56 86 GLY A C 1
ATOM 658 O O . GLY A 1 86 ? -21.518 1.961 7.186 1.00 92.56 86 GLY A O 1
ATOM 659 N N . SER A 1 87 ? -21.259 2.693 9.275 1.00 89.88 87 SER A N 1
ATOM 660 C CA . SER A 1 87 ? -19.810 2.887 9.131 1.00 89.88 87 SER A CA 1
ATOM 661 C C . SER A 1 87 ? -19.043 1.569 8.981 1.00 89.88 87 SER A C 1
ATOM 663 O O . SER A 1 87 ? -18.031 1.546 8.292 1.00 89.88 87 SER A O 1
ATOM 665 N N . MET A 1 88 ? -19.511 0.478 9.604 1.00 93.56 88 MET A N 1
ATOM 666 C CA . MET A 1 88 ? -18.924 -0.850 9.404 1.00 93.56 88 MET A CA 1
ATOM 667 C C . MET A 1 88 ? -19.266 -1.397 8.014 1.00 93.56 88 MET A C 1
ATOM 669 O O . MET A 1 88 ? -18.427 -2.034 7.391 1.00 93.56 88 MET A O 1
ATOM 673 N N . GLN A 1 89 ? -20.464 -1.103 7.503 1.00 94.50 89 GLN A N 1
ATOM 674 C CA . GLN A 1 89 ? -20.832 -1.464 6.135 1.00 94.50 89 GLN A CA 1
ATOM 675 C C . GLN A 1 89 ? -19.954 -0.736 5.103 1.00 94.50 89 GLN A C 1
ATOM 677 O O . GLN A 1 89 ? -19.374 -1.383 4.241 1.00 94.50 89 GLN A O 1
ATOM 682 N N . ILE A 1 90 ? -1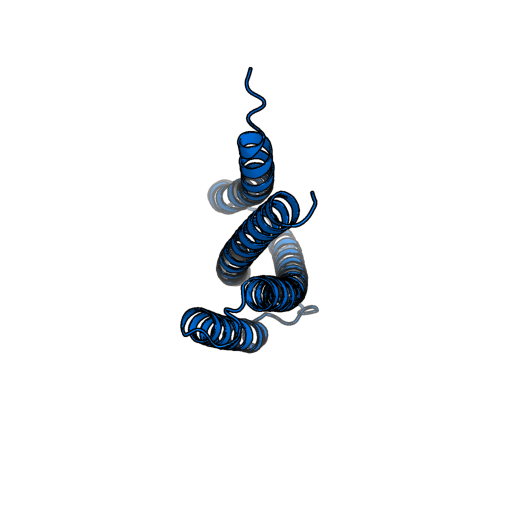9.778 0.584 5.238 1.00 94.75 90 ILE A N 1
ATOM 683 C CA . ILE A 1 90 ? -18.888 1.370 4.361 1.00 94.75 90 ILE A CA 1
ATOM 684 C C . ILE A 1 90 ? -17.450 0.835 4.418 1.00 94.75 90 ILE A C 1
ATOM 686 O O . ILE A 1 90 ? -16.781 0.737 3.395 1.00 94.75 90 ILE A O 1
ATOM 690 N N . TRP A 1 91 ? -16.973 0.471 5.610 1.00 95.00 91 TRP A N 1
ATOM 691 C CA . TRP A 1 91 ? -15.656 -0.139 5.788 1.00 95.00 91 TRP A CA 1
ATOM 692 C C . TRP A 1 91 ? -15.509 -1.448 5.000 1.00 95.00 91 TRP A C 1
ATOM 694 O O . TRP A 1 91 ? -14.531 -1.616 4.278 1.00 95.00 91 TRP A O 1
ATOM 704 N N . GLN A 1 92 ? -16.497 -2.341 5.089 1.00 95.62 92 GLN A N 1
ATOM 705 C CA . GLN A 1 92 ? -16.501 -3.604 4.346 1.00 95.62 92 GLN A CA 1
ATOM 706 C C . GLN A 1 92 ? -16.541 -3.383 2.832 1.00 95.62 92 GLN A C 1
ATOM 708 O O . GLN A 1 92 ? -15.785 -4.025 2.110 1.00 95.62 92 GLN A O 1
ATOM 713 N N . GLU A 1 93 ? -17.359 -2.441 2.357 1.00 95.56 93 GLU A N 1
ATOM 714 C CA . GLU A 1 93 ? -17.413 -2.073 0.937 1.00 95.56 93 GLU A CA 1
ATOM 715 C C . GLU A 1 93 ? -16.069 -1.525 0.429 1.00 95.56 93 GLU A C 1
ATOM 717 O O . GLU A 1 93 ? -15.693 -1.775 -0.715 1.00 95.56 93 GLU A O 1
ATOM 722 N N . ASN A 1 94 ? -15.334 -0.776 1.258 1.00 94.19 94 ASN A N 1
ATOM 723 C CA . ASN A 1 94 ? -14.009 -0.269 0.897 1.00 94.19 94 ASN A CA 1
ATOM 724 C C . ASN A 1 94 ? -12.967 -1.388 0.852 1.00 94.19 94 ASN A C 1
ATOM 726 O O . ASN A 1 94 ? -12.232 -1.477 -0.125 1.00 94.19 94 ASN A O 1
ATOM 730 N N . ILE A 1 95 ? -12.954 -2.282 1.846 1.00 95.00 95 ILE A N 1
ATOM 731 C CA . ILE A 1 95 ? -12.078 -3.460 1.821 1.00 95.00 95 ILE A CA 1
ATOM 732 C C . ILE A 1 95 ? -12.341 -4.302 0.582 1.00 95.00 95 ILE A C 1
ATOM 734 O O . ILE A 1 95 ? -11.397 -4.726 -0.073 1.00 95.00 95 ILE A O 1
ATOM 738 N N . GLU A 1 96 ? -13.606 -4.555 0.249 1.00 94.94 96 GLU A N 1
ATOM 739 C CA . GLU A 1 96 ? -13.945 -5.364 -0.917 1.00 94.94 96 GLU A CA 1
ATOM 740 C C . GLU A 1 96 ? -13.400 -4.736 -2.205 1.00 94.94 96 GLU A C 1
ATOM 742 O O . GLU A 1 96 ? -12.767 -5.427 -3.002 1.00 94.94 96 GLU A O 1
ATOM 747 N N . LYS A 1 97 ? -13.566 -3.419 -2.380 1.00 94.69 97 LYS A N 1
ATOM 748 C CA . LYS A 1 97 ? -12.997 -2.685 -3.523 1.00 94.69 97 LYS A CA 1
ATOM 749 C C . LYS A 1 97 ? -11.475 -2.764 -3.559 1.00 94.69 97 LYS A C 1
ATOM 751 O O . LYS A 1 97 ? -10.903 -2.977 -4.624 1.00 94.69 97 LYS A O 1
ATOM 756 N N . ASP A 1 98 ? -10.826 -2.606 -2.414 1.00 93.81 98 ASP A N 1
ATOM 757 C CA . ASP A 1 98 ? -9.369 -2.611 -2.329 1.00 93.81 98 ASP A CA 1
ATOM 758 C C . ASP A 1 98 ? -8.796 -4.013 -2.567 1.00 93.81 98 ASP A C 1
ATOM 760 O O . ASP A 1 98 ? -7.788 -4.158 -3.252 1.00 93.81 98 ASP A O 1
ATOM 764 N N . LEU A 1 99 ? -9.458 -5.063 -2.075 1.00 92.31 99 LEU A N 1
ATOM 765 C CA . LEU A 1 99 ? -9.090 -6.450 -2.359 1.00 92.31 99 LEU A CA 1
ATOM 766 C C . LEU A 1 99 ? -9.289 -6.793 -3.837 1.00 92.31 99 LEU A C 1
ATOM 768 O O . LEU A 1 99 ? -8.407 -7.412 -4.427 1.00 92.31 99 LEU A O 1
ATOM 772 N N . GLN A 1 100 ? -10.386 -6.344 -4.454 1.00 92.62 100 GLN A N 1
ATOM 773 C CA . GLN A 1 100 ? -10.594 -6.484 -5.900 1.00 92.62 100 GLN A CA 1
ATOM 774 C C . GLN A 1 100 ? -9.510 -5.751 -6.697 1.00 92.62 100 GLN A C 1
ATOM 776 O O . GLN A 1 100 ? -9.010 -6.275 -7.690 1.00 92.62 100 GLN A O 1
ATOM 781 N N . TYR A 1 101 ? -9.113 -4.554 -6.255 1.00 91.00 101 TYR A N 1
ATOM 782 C CA . TYR A 1 101 ? -8.003 -3.824 -6.859 1.00 91.00 101 TYR A CA 1
ATOM 783 C C . TYR A 1 101 ? -6.683 -4.597 -6.737 1.00 91.00 101 TYR A C 1
ATOM 785 O O . TYR A 1 101 ? -5.968 -4.731 -7.727 1.00 91.00 101 TYR A O 1
ATOM 793 N N . LEU A 1 102 ? -6.364 -5.127 -5.553 1.00 91.06 102 LEU A N 1
ATOM 794 C CA . LEU A 1 102 ? -5.149 -5.911 -5.315 1.00 91.06 102 LEU A CA 1
ATOM 795 C C . LEU A 1 102 ? -5.119 -7.196 -6.155 1.00 91.06 102 LEU A C 1
ATOM 797 O O . LEU A 1 102 ? -4.084 -7.538 -6.726 1.00 91.06 102 LEU A O 1
ATOM 801 N N . GLU A 1 103 ? -6.254 -7.881 -6.278 1.00 89.12 103 GLU A N 1
ATOM 802 C CA . GLU A 1 103 ? -6.377 -9.063 -7.129 1.00 89.12 103 GLU A CA 1
ATOM 803 C C . GLU A 1 103 ? -6.175 -8.704 -8.607 1.00 89.12 103 GLU A C 1
ATOM 805 O O . GLU A 1 103 ? -5.330 -9.308 -9.265 1.00 89.12 103 GLU A O 1
ATOM 810 N N . GLY A 1 104 ? -6.859 -7.666 -9.099 1.00 86.69 104 GLY A N 1
ATOM 811 C CA . GLY A 1 104 ? -6.792 -7.259 -10.503 1.00 86.69 104 GLY A CA 1
ATOM 812 C C . GLY A 1 104 ? -5.442 -6.675 -10.918 1.00 86.69 104 GLY A C 1
ATOM 813 O O . GLY A 1 104 ? -4.941 -6.981 -11.995 1.00 86.69 104 GLY A O 1
ATOM 814 N N . VAL A 1 105 ? -4.800 -5.871 -10.065 1.00 83.00 105 VAL A N 1
ATOM 815 C CA . VAL A 1 105 ? -3.533 -5.218 -10.427 1.00 83.00 105 VAL A CA 1
ATOM 816 C C . VAL A 1 105 ? -2.399 -6.234 -10.604 1.00 83.00 105 VAL A C 1
ATOM 818 O O . VAL A 1 105 ? -1.466 -5.981 -11.360 1.00 83.00 105 VAL A O 1
ATOM 821 N N . LYS A 1 106 ? -2.485 -7.400 -9.949 1.00 81.88 106 LYS A N 1
ATOM 822 C CA . LYS A 1 106 ? -1.498 -8.482 -10.063 1.00 81.88 106 LYS A CA 1
ATOM 823 C C . LYS A 1 106 ? -1.415 -9.066 -11.467 1.00 81.88 106 LYS A C 1
ATOM 825 O O . LYS A 1 106 ? -0.328 -9.469 -11.878 1.00 81.88 106 LYS A O 1
ATOM 830 N N . ASP A 1 107 ? -2.543 -9.126 -12.167 1.00 83.75 107 ASP A N 1
ATOM 831 C CA . ASP A 1 107 ? -2.613 -9.667 -13.525 1.00 83.75 107 ASP A CA 1
ATOM 832 C C . ASP A 1 107 ? -1.903 -8.746 -14.530 1.00 83.75 107 ASP A C 1
ATOM 834 O O . ASP A 1 107 ? -1.401 -9.211 -15.553 1.00 83.75 107 ASP A O 1
ATOM 838 N N . ASP A 1 108 ? -1.765 -7.462 -14.184 1.00 85.31 108 ASP A N 1
ATOM 839 C CA . ASP A 1 108 ? -1.043 -6.451 -14.960 1.00 85.31 108 ASP A CA 1
ATOM 840 C C . ASP A 1 108 ? 0.455 -6.365 -14.602 1.00 85.31 108 ASP A C 1
ATOM 842 O O . ASP A 1 108 ? 1.173 -5.491 -15.103 1.00 85.31 108 ASP A O 1
ATOM 846 N N . TYR A 1 109 ? 0.953 -7.208 -13.691 1.00 88.06 109 TYR A N 1
ATOM 847 C CA . TYR A 1 109 ? 2.372 -7.216 -13.336 1.00 88.06 109 TYR A CA 1
ATOM 848 C C . TYR A 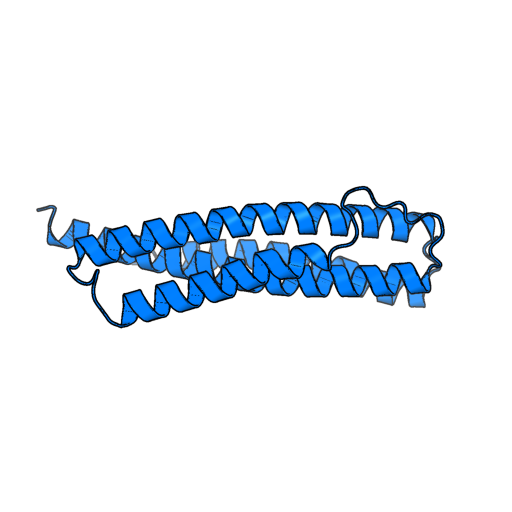1 109 ? 3.182 -7.956 -14.406 1.00 88.06 109 TYR A C 1
ATOM 850 O O . TYR A 1 109 ? 2.769 -9.021 -14.874 1.00 88.06 109 TYR A O 1
ATOM 858 N N . PRO A 1 110 ? 4.395 -7.479 -14.743 1.00 87.69 110 PRO A N 1
ATOM 859 C CA . PRO A 1 110 ? 5.378 -8.347 -15.372 1.00 87.69 110 PRO A CA 1
ATOM 860 C C . PRO A 1 110 ? 5.583 -9.584 -14.493 1.00 87.69 110 PRO A C 1
ATOM 862 O O . PRO A 1 110 ? 5.638 -9.461 -13.269 1.00 87.69 110 PRO A O 1
ATOM 865 N N . ALA A 1 111 ? 5.721 -10.765 -15.100 1.00 87.06 111 ALA A N 1
ATOM 866 C CA . ALA A 1 111 ? 5.942 -11.990 -14.336 1.00 87.06 111 ALA A CA 1
ATOM 867 C C . ALA A 1 111 ? 7.154 -11.846 -13.394 1.00 87.06 111 ALA A C 1
ATOM 869 O O . ALA A 1 111 ? 8.181 -11.282 -13.775 1.00 87.06 111 ALA A O 1
ATOM 870 N N . GLU A 1 112 ? 7.059 -12.392 -12.178 1.00 84.19 112 GLU A N 1
ATOM 871 C CA . GLU A 1 112 ? 8.088 -12.241 -11.130 1.00 84.19 112 GLU A CA 1
ATOM 872 C C . GLU A 1 112 ? 9.492 -12.700 -11.579 1.00 84.19 112 GLU A C 1
ATOM 874 O O . GLU A 1 112 ? 10.514 -12.149 -11.158 1.00 84.19 112 GLU A O 1
ATOM 879 N N . GLU A 1 113 ? 9.540 -13.683 -12.481 1.00 85.56 113 GLU A N 1
ATOM 880 C CA . GLU A 1 113 ? 10.762 -14.245 -13.067 1.00 85.56 113 GLU A CA 1
ATOM 881 C C . GLU A 1 113 ? 10.947 -13.881 -14.549 1.00 85.56 113 GLU A C 1
ATOM 883 O O . GLU A 1 113 ? 11.694 -14.550 -15.262 1.00 85.56 113 GLU A O 1
ATOM 888 N N . ALA A 1 114 ? 10.276 -12.830 -15.033 1.00 86.00 114 ALA A N 1
ATOM 889 C CA . ALA A 1 114 ? 10.379 -12.401 -16.422 1.00 86.00 114 ALA A CA 1
ATOM 890 C C . ALA A 1 114 ? 11.838 -12.142 -16.837 1.00 86.00 114 ALA A C 1
ATOM 892 O O . ALA A 1 114 ? 12.648 -11.559 -16.097 1.00 86.00 114 ALA A O 1
ATOM 893 N N . ASP A 1 115 ? 12.165 -12.572 -18.057 1.00 85.88 115 ASP A N 1
ATOM 894 C CA . ASP A 1 115 ? 13.425 -12.225 -18.692 1.00 85.88 115 ASP A CA 1
ATOM 895 C C . ASP A 1 115 ? 13.259 -10.967 -19.549 1.00 85.88 115 ASP A C 1
ATOM 897 O O . ASP A 1 115 ? 12.407 -10.894 -20.429 1.00 85.88 115 ASP A O 1
ATOM 901 N N . PHE A 1 116 ? 14.100 -9.971 -19.281 1.00 87.50 116 PHE A N 1
ATOM 902 C CA . PHE A 1 116 ? 14.067 -8.652 -19.916 1.00 87.50 116 PHE A CA 1
ATOM 903 C C . PHE A 1 116 ? 15.243 -8.453 -20.888 1.00 87.50 116 PHE A C 1
ATOM 905 O O . PHE A 1 116 ? 15.601 -7.328 -21.239 1.00 87.50 116 PHE A O 1
ATOM 912 N N . THR A 1 117 ? 15.909 -9.542 -21.277 1.00 86.00 117 THR A N 1
ATOM 913 C CA . THR A 1 117 ? 17.079 -9.554 -22.171 1.00 86.00 117 THR A CA 1
ATOM 914 C C . THR A 1 117 ? 16.780 -9.050 -23.579 1.00 86.00 117 THR A C 1
ATOM 916 O O . THR A 1 117 ? 17.659 -8.431 -24.182 1.00 86.00 117 THR A O 1
ATOM 919 N N . GLU A 1 118 ? 15.558 -9.251 -24.063 1.00 87.12 118 GLU A N 1
ATOM 920 C CA . GLU A 1 118 ? 15.122 -8.844 -25.405 1.00 87.12 118 GLU A CA 1
ATOM 921 C C . GLU A 1 118 ? 14.600 -7.399 -25.466 1.00 87.12 118 GLU A C 1
ATOM 923 O O . GLU A 1 118 ? 14.462 -6.847 -26.552 1.00 87.12 118 GLU A O 1
ATOM 928 N N . LEU A 1 119 ? 14.358 -6.752 -24.316 1.00 86.50 119 LEU A N 1
ATOM 929 C CA . LEU A 1 119 ? 13.847 -5.380 -24.283 1.00 86.50 119 LEU A CA 1
ATOM 930 C C . LEU A 1 119 ? 14.931 -4.350 -24.620 1.00 86.50 119 LEU A C 1
ATOM 932 O O . LEU A 1 119 ? 16.082 -4.425 -24.142 1.00 86.50 119 LEU A O 1
ATOM 936 N N . LEU A 1 120 ? 14.519 -3.356 -25.406 1.00 85.62 120 LEU A N 1
ATOM 937 C CA . LEU A 1 120 ? 15.284 -2.153 -25.704 1.00 85.62 120 LEU A CA 1
ATOM 938 C C . LEU A 1 120 ? 15.357 -1.232 -24.473 1.00 85.62 120 LEU A C 1
ATOM 940 O O . LEU A 1 120 ? 14.494 -1.295 -23.595 1.00 85.62 120 LEU A O 1
ATOM 944 N N . PRO A 1 121 ? 16.376 -0.359 -24.378 1.00 81.19 121 PRO A N 1
ATOM 945 C CA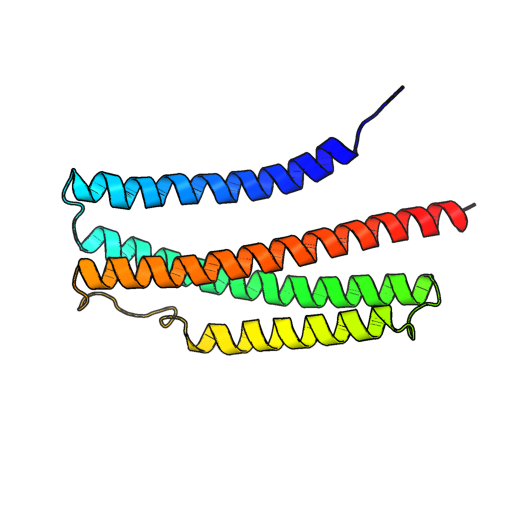 . PRO A 1 121 ? 16.504 0.588 -23.269 1.00 81.19 121 PRO A CA 1
ATOM 946 C C . PRO A 1 121 ? 15.238 1.409 -23.001 1.00 81.19 121 PRO A C 1
ATOM 948 O O . PRO A 1 121 ? 14.835 1.545 -21.852 1.00 81.19 121 PRO A O 1
ATOM 951 N N . GLU A 1 122 ? 14.589 1.906 -24.048 1.00 80.19 122 GLU A N 1
ATOM 952 C CA . GLU A 1 122 ? 13.395 2.745 -23.953 1.00 80.19 122 GLU A CA 1
ATOM 953 C C . GLU A 1 122 ? 12.178 1.955 -23.438 1.00 80.19 122 GLU A C 1
ATOM 955 O O . GLU A 1 122 ? 11.368 2.471 -22.669 1.00 80.19 122 GLU A O 1
ATOM 960 N N . GLU A 1 123 ? 12.069 0.677 -23.807 1.00 85.44 123 GLU A N 1
ATOM 961 C CA . GLU A 1 123 ? 11.011 -0.221 -23.328 1.00 85.44 123 GLU A CA 1
ATOM 962 C C . GLU A 1 123 ? 11.220 -0.587 -21.855 1.00 85.44 123 GLU A C 1
ATOM 964 O O . GLU A 1 123 ? 10.264 -0.634 -21.083 1.00 85.44 123 GLU A O 1
ATOM 969 N N . LEU A 1 124 ? 12.477 -0.795 -21.448 1.00 84.00 124 LEU A N 1
ATOM 970 C CA . LEU A 1 124 ? 12.837 -1.022 -20.048 1.00 84.00 124 LEU A CA 1
ATOM 971 C C . LEU A 1 124 ? 12.493 0.189 -19.176 1.00 84.00 124 LEU A C 1
ATOM 973 O O . LEU A 1 124 ? 11.997 0.020 -18.065 1.00 84.00 124 LEU A O 1
ATOM 977 N N . GLU A 1 125 ? 12.745 1.400 -19.675 1.00 81.19 125 GLU A N 1
ATOM 978 C CA . GLU A 1 125 ? 12.372 2.640 -18.990 1.00 81.19 125 GLU A CA 1
ATOM 979 C C . GLU A 1 125 ? 10.852 2.770 -18.853 1.00 81.19 125 GLU A C 1
ATOM 981 O O . GLU A 1 125 ? 10.364 3.062 -17.762 1.00 81.19 125 GLU A O 1
ATOM 986 N N . SER A 1 126 ? 10.098 2.490 -19.920 1.00 84.88 126 SER A N 1
ATOM 987 C CA . SER A 1 126 ? 8.631 2.511 -19.873 1.00 84.88 126 SER A CA 1
ATOM 988 C C . SER A 1 126 ? 8.084 1.520 -18.843 1.00 84.88 126 SER A C 1
ATOM 990 O O . SER A 1 126 ? 7.255 1.892 -18.015 1.00 84.88 126 SER A O 1
ATOM 992 N N . GLN A 1 127 ? 8.588 0.281 -18.826 1.00 87.31 127 GLN A N 1
ATOM 993 C CA . GLN A 1 127 ? 8.146 -0.717 -17.847 1.00 87.31 127 GLN A CA 1
ATOM 994 C C . GLN A 1 127 ? 8.526 -0.348 -16.411 1.00 87.31 127 GLN A C 1
ATOM 996 O O . GLN A 1 127 ? 7.751 -0.599 -15.491 1.00 87.31 127 GLN A O 1
ATOM 1001 N N . LEU A 1 128 ? 9.692 0.268 -16.197 1.00 85.69 128 LEU A N 1
ATOM 1002 C CA . LEU A 1 128 ? 10.081 0.762 -14.875 1.00 85.69 128 LEU A CA 1
ATOM 1003 C C . LEU A 1 128 ? 9.107 1.818 -14.353 1.00 85.69 128 LEU A C 1
ATOM 1005 O O . LEU A 1 128 ? 8.721 1.760 -13.186 1.00 85.69 128 LEU A O 1
ATOM 1009 N N . ILE A 1 129 ? 8.689 2.750 -15.212 1.00 83.88 129 ILE A N 1
ATOM 1010 C CA . ILE A 1 129 ? 7.691 3.765 -14.858 1.00 83.88 129 ILE A CA 1
ATOM 1011 C C . ILE A 1 129 ? 6.361 3.090 -14.500 1.00 83.88 129 ILE A C 1
ATOM 1013 O O . ILE A 1 129 ? 5.793 3.375 -13.450 1.00 83.88 129 ILE A O 1
ATOM 1017 N N . GLU A 1 130 ? 5.899 2.136 -15.308 1.00 88.00 130 GLU A N 1
ATOM 1018 C CA . GLU A 1 130 ? 4.637 1.433 -15.052 1.00 88.00 130 GLU A CA 1
ATOM 1019 C C . GLU A 1 130 ? 4.641 0.598 -13.766 1.00 88.00 130 GLU A C 1
ATOM 1021 O O . GLU A 1 130 ? 3.619 0.516 -13.078 1.00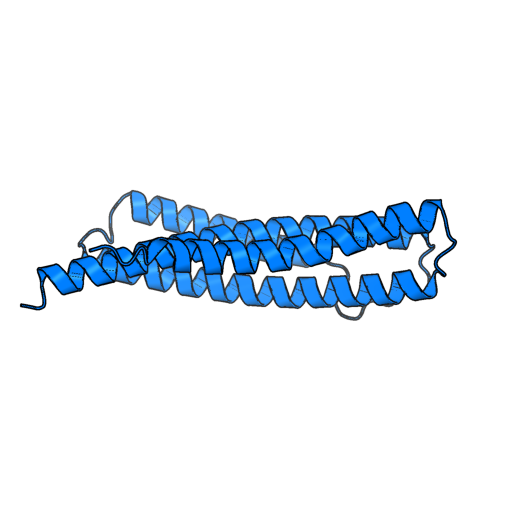 88.00 130 GLU A O 1
ATOM 1026 N N . VAL A 1 131 ? 5.761 -0.060 -13.450 1.00 88.00 131 VAL A N 1
ATOM 1027 C CA . VAL A 1 131 ? 5.946 -0.782 -12.182 1.00 88.00 131 VAL A CA 1
ATOM 1028 C C . VAL A 1 131 ? 5.902 0.205 -11.022 1.00 88.00 131 VAL A C 1
ATOM 1030 O O . VAL A 1 131 ? 5.220 -0.047 -10.030 1.00 88.00 131 VAL A O 1
ATOM 1033 N N . HIS A 1 132 ? 6.554 1.356 -11.165 1.00 83.31 132 HIS A N 1
ATOM 1034 C CA . HIS A 1 132 ? 6.580 2.376 -10.128 1.00 83.31 132 HIS A CA 1
ATOM 1035 C C . HIS A 1 132 ? 5.202 2.994 -9.859 1.00 83.31 132 HIS A C 1
ATOM 1037 O O . HIS A 1 132 ? 4.817 3.154 -8.703 1.00 83.31 132 HIS A O 1
ATOM 1043 N N . ASP A 1 133 ? 4.416 3.280 -10.897 1.00 85.06 133 ASP A N 1
ATOM 1044 C CA . ASP A 1 133 ? 3.048 3.785 -10.737 1.00 85.06 133 ASP A CA 1
ATOM 1045 C C . ASP A 1 133 ? 2.175 2.800 -9.940 1.00 85.06 133 ASP A C 1
ATOM 1047 O O . ASP A 1 133 ? 1.339 3.203 -9.125 1.00 85.06 133 ASP A O 1
ATOM 1051 N N . LYS A 1 134 ? 2.388 1.491 -10.133 1.00 88.81 134 LYS A N 1
ATOM 1052 C CA . LYS A 1 134 ? 1.717 0.444 -9.348 1.00 88.81 134 LYS A CA 1
ATOM 1053 C C . LYS A 1 134 ? 2.208 0.437 -7.899 1.00 88.81 134 LYS A C 1
ATOM 1055 O O . LYS A 1 134 ? 1.381 0.380 -6.990 1.00 88.81 134 LYS A O 1
ATOM 1060 N N . GLU A 1 135 ? 3.516 0.558 -7.668 1.00 86.94 135 GLU A N 1
ATOM 1061 C CA . GLU A 1 135 ? 4.080 0.675 -6.316 1.00 86.94 135 GLU A CA 1
ATOM 1062 C C . GLU A 1 135 ? 3.528 1.886 -5.556 1.00 86.94 135 GLU A C 1
ATOM 1064 O O . GLU A 1 135 ? 3.207 1.758 -4.377 1.00 86.94 135 GLU A O 1
ATOM 1069 N N . GLN A 1 136 ? 3.366 3.039 -6.211 1.00 84.62 136 GLN A N 1
ATOM 1070 C CA . GLN A 1 136 ? 2.819 4.240 -5.573 1.00 84.62 136 GLN A CA 1
ATOM 1071 C C . GLN A 1 136 ? 1.388 4.025 -5.077 1.00 84.62 136 GLN A C 1
ATOM 1073 O O . GLN A 1 136 ? 1.066 4.381 -3.944 1.00 84.62 136 GLN A O 1
ATOM 1078 N N . LYS A 1 137 ? 0.538 3.398 -5.896 1.00 87.25 137 LYS A N 1
ATOM 1079 C CA . LYS A 1 137 ? -0.839 3.075 -5.498 1.00 87.25 137 LYS A CA 1
ATOM 1080 C C . LYS A 1 137 ? -0.879 2.092 -4.330 1.00 87.25 137 LYS A C 1
ATOM 1082 O O . LYS A 1 137 ? -1.683 2.243 -3.414 1.00 87.25 137 LYS A O 1
ATOM 1087 N N . LEU A 1 138 ? 0.004 1.094 -4.348 1.00 88.38 138 LEU A N 1
ATOM 1088 C CA . LEU A 1 138 ? 0.176 0.170 -3.232 1.00 88.38 138 LEU A CA 1
ATOM 1089 C C . LEU A 1 138 ? 0.622 0.902 -1.955 1.00 88.38 138 LEU A C 1
ATOM 1091 O O . LEU A 1 138 ? 0.085 0.649 -0.878 1.00 88.38 138 LEU A O 1
ATOM 1095 N N . ASP A 1 139 ? 1.558 1.843 -2.060 1.00 85.19 139 ASP A N 1
ATOM 1096 C CA . ASP A 1 139 ? 2.033 2.625 -0.918 1.00 85.19 139 ASP A CA 1
ATOM 1097 C C . ASP A 1 139 ? 0.945 3.538 -0.336 1.00 85.19 139 ASP A C 1
ATOM 1099 O O . ASP A 1 139 ? 0.827 3.647 0.888 1.00 85.19 139 ASP A O 1
ATOM 1103 N N . GLU A 1 140 ? 0.110 4.145 -1.183 1.00 86.62 140 GLU A N 1
ATOM 1104 C CA . GLU A 1 140 ? -1.063 4.908 -0.747 1.00 86.62 140 GLU A CA 1
ATOM 1105 C C . GLU A 1 140 ? -2.024 4.022 0.057 1.00 86.62 140 GLU A C 1
ATOM 1107 O O . GLU A 1 140 ? -2.400 4.364 1.184 1.00 86.62 140 GLU A O 1
ATOM 1112 N N . LEU A 1 141 ? -2.338 2.835 -0.467 1.00 89.50 141 LEU A N 1
ATOM 1113 C CA . LEU A 1 141 ? -3.199 1.866 0.203 1.00 89.50 141 LEU A CA 1
ATOM 1114 C C . LEU A 1 141 ? -2.619 1.429 1.555 1.00 89.50 141 LEU A C 1
ATOM 1116 O O . LEU A 1 141 ? -3.309 1.430 2.577 1.00 89.50 141 LEU A O 1
ATOM 1120 N N . ALA A 1 142 ? -1.319 1.127 1.589 1.00 87.31 142 ALA A N 1
ATOM 1121 C CA . ALA A 1 142 ? -0.612 0.760 2.810 1.00 87.31 142 ALA A CA 1
ATOM 1122 C C . ALA A 1 142 ? -0.675 1.871 3.869 1.00 87.31 142 ALA A C 1
ATOM 1124 O O . ALA A 1 142 ? -0.845 1.595 5.060 1.00 87.31 142 ALA A O 1
ATOM 1125 N N . SER A 1 143 ? -0.518 3.125 3.443 1.00 83.88 143 SER A N 1
ATOM 1126 C CA . SER A 1 143 ? -0.573 4.300 4.313 1.00 83.88 143 SER A CA 1
ATOM 1127 C C . SER A 1 143 ? -1.956 4.463 4.943 1.00 83.88 143 SER A C 1
ATOM 1129 O O . SER A 1 143 ? -2.067 4.642 6.160 1.00 83.88 143 SER A O 1
ATOM 1131 N N . ASN A 1 144 ? -3.009 4.299 4.138 1.00 85.38 144 ASN A N 1
ATOM 1132 C CA . ASN A 1 144 ? -4.395 4.371 4.593 1.00 85.38 144 ASN A CA 1
ATOM 1133 C C . ASN A 1 144 ? -4.683 3.308 5.661 1.00 85.38 144 ASN A C 1
ATOM 1135 O O . ASN A 1 144 ? -5.095 3.646 6.771 1.00 85.38 144 ASN A O 1
ATOM 1139 N N . TYR A 1 145 ? -4.372 2.036 5.395 1.00 89.00 145 TYR A N 1
ATOM 1140 C CA . TYR A 1 145 ? -4.630 0.966 6.364 1.00 89.00 145 TYR A CA 1
ATOM 1141 C C . TYR A 1 145 ? -3.801 1.090 7.647 1.00 89.00 145 TYR A C 1
ATOM 1143 O O . TYR A 1 145 ? -4.317 0.844 8.738 1.00 89.00 145 TYR A O 1
ATOM 1151 N N . LYS A 1 146 ? -2.540 1.534 7.563 1.00 87.19 146 LYS A N 1
ATOM 1152 C CA . LYS A 1 146 ? -1.725 1.823 8.758 1.00 87.19 146 LYS A CA 1
ATOM 1153 C C . LYS A 1 146 ? -2.344 2.926 9.616 1.00 87.19 146 LYS A C 1
ATOM 1155 O O . LYS A 1 146 ? -2.342 2.808 10.841 1.00 87.19 146 LYS A O 1
ATOM 1160 N N . SER A 1 147 ? -2.882 3.972 8.988 1.00 82.81 147 SER A N 1
ATOM 1161 C CA . SER A 1 147 ? -3.591 5.048 9.688 1.00 82.81 147 SER A CA 1
ATOM 1162 C C . SER A 1 147 ? -4.837 4.517 10.406 1.00 82.81 147 SER A C 1
ATOM 1164 O O . SER A 1 147 ? -5.028 4.763 11.596 1.00 82.81 147 SER A O 1
ATOM 1166 N N . GLU A 1 148 ? -5.641 3.701 9.724 1.00 89.06 148 GLU A N 1
ATOM 1167 C CA . GLU A 1 148 ? -6.862 3.116 10.288 1.00 89.06 148 GLU A CA 1
ATOM 1168 C C . GLU A 1 148 ? -6.575 2.172 11.469 1.00 89.06 148 GLU A C 1
ATOM 1170 O O . GLU A 1 148 ? -7.270 2.214 12.488 1.00 89.06 148 GLU A O 1
ATOM 1175 N N . ILE A 1 149 ? -5.506 1.376 11.391 1.00 88.75 149 ILE A N 1
ATOM 1176 C CA . ILE A 1 149 ? -5.036 0.548 12.512 1.00 88.75 149 ILE A CA 1
ATOM 1177 C C . ILE A 1 149 ? -4.635 1.421 13.709 1.00 88.75 149 ILE A C 1
ATOM 1179 O O . ILE A 1 149 ? -4.966 1.098 14.852 1.00 88.75 149 ILE A O 1
ATOM 1183 N N . ALA A 1 150 ? -3.945 2.538 13.471 1.00 85.31 150 ALA A N 1
ATOM 1184 C CA . ALA A 1 150 ? -3.526 3.437 14.543 1.00 85.31 150 ALA A CA 1
ATOM 1185 C C . ALA A 1 150 ? -4.729 4.070 15.270 1.00 85.31 150 ALA A C 1
ATOM 1187 O O . ALA A 1 150 ? -4.719 4.172 16.503 1.00 85.31 150 ALA A O 1
ATOM 1188 N N . LEU A 1 151 ? -5.783 4.432 14.528 1.00 84.75 151 LEU A N 1
ATOM 1189 C CA . LEU A 1 151 ? -7.050 4.917 15.089 1.00 84.75 151 LEU A CA 1
ATOM 1190 C C . LEU A 1 151 ? -7.755 3.842 15.931 1.00 84.75 151 LEU A C 1
ATOM 1192 O O . LEU A 1 151 ? -8.271 4.125 17.020 1.00 84.75 151 LEU A O 1
ATOM 1196 N N . ASP A 1 152 ? -7.735 2.589 15.478 1.00 88.94 152 ASP A N 1
ATOM 1197 C CA . ASP A 1 152 ? -8.261 1.465 16.253 1.00 88.94 152 ASP A CA 1
ATOM 1198 C C . ASP A 1 152 ? -7.483 1.259 17.557 1.00 88.94 152 ASP A C 1
ATOM 1200 O O . ASP A 1 152 ? -8.080 1.057 18.618 1.00 88.94 152 ASP A O 1
ATOM 1204 N N . ASP A 1 153 ? -6.154 1.352 17.517 1.00 89.31 153 ASP A N 1
ATOM 1205 C CA . ASP A 1 153 ? -5.298 1.226 18.699 1.00 89.31 153 ASP A CA 1
ATOM 1206 C C . ASP A 1 153 ? -5.495 2.358 19.709 1.00 89.31 153 ASP A C 1
ATOM 1208 O O . ASP A 1 153 ? -5.425 2.139 20.926 1.00 89.31 153 ASP A O 1
ATOM 1212 N N . GLU A 1 154 ? -5.743 3.578 19.240 1.00 89.62 154 GLU A N 1
ATOM 1213 C CA . GLU A 1 154 ? -6.173 4.684 20.094 1.00 89.62 154 GLU A CA 1
ATOM 1214 C C . GLU A 1 154 ? -7.523 4.383 20.748 1.00 89.62 154 GLU A C 1
ATOM 1216 O O . GLU A 1 154 ? -7.644 4.440 21.975 1.00 89.62 154 GLU A O 1
ATOM 1221 N N . THR A 1 155 ? -8.496 3.917 19.967 1.00 88.31 155 THR A N 1
ATOM 1222 C CA . THR A 1 155 ? -9.819 3.558 20.486 1.00 88.31 155 THR A CA 1
ATOM 1223 C C . THR A 1 155 ? -9.733 2.435 21.527 1.00 88.31 155 THR A C 1
ATOM 1225 O O . THR A 1 155 ? -10.346 2.521 22.592 1.00 88.31 155 THR A O 1
ATOM 1228 N N . ARG A 1 156 ? -8.907 1.403 21.302 1.00 90.19 156 ARG A N 1
ATOM 1229 C CA . ARG A 1 156 ? -8.642 0.343 22.297 1.00 90.19 156 ARG A CA 1
ATOM 1230 C C . ARG A 1 156 ? -8.034 0.890 23.581 1.00 90.19 156 ARG A C 1
ATOM 1232 O O . ARG A 1 156 ? -8.350 0.405 24.669 1.00 90.19 156 ARG A O 1
ATOM 1239 N N . ARG A 1 157 ? -7.112 1.854 23.485 1.00 90.62 157 ARG A N 1
ATOM 1240 C CA . ARG A 1 157 ? -6.533 2.516 24.665 1.00 90.62 157 ARG A CA 1
ATOM 1241 C C . ARG A 1 157 ? -7.615 3.254 25.448 1.00 90.62 157 ARG A C 1
ATOM 1243 O O . ARG A 1 157 ? -7.671 3.088 26.663 1.00 90.62 157 ARG A O 1
ATOM 1250 N N . ASP A 1 158 ? -8.508 3.965 24.775 1.00 90.69 158 ASP A N 1
ATOM 1251 C CA . ASP A 1 158 ? -9.609 4.681 25.419 1.00 90.69 158 ASP A CA 1
ATOM 1252 C C . ASP A 1 158 ? -10.619 3.747 26.094 1.00 90.69 158 ASP A C 1
ATOM 1254 O O . ASP A 1 158 ? -11.000 3.988 27.240 1.00 90.69 158 ASP A O 1
ATOM 1258 N N . ILE A 1 159 ? -10.998 2.645 25.440 1.00 90.12 159 ILE A N 1
ATOM 1259 C CA . ILE A 1 159 ? -11.866 1.610 26.028 1.00 90.12 159 ILE A CA 1
ATOM 1260 C C . ILE A 1 159 ? -11.237 1.064 27.315 1.00 90.12 159 ILE A C 1
ATOM 1262 O O . ILE A 1 159 ? -11.900 1.010 28.351 1.00 90.12 159 ILE A O 1
ATOM 1266 N N . ARG A 1 160 ? -9.941 0.723 27.284 1.00 90.94 160 ARG A N 1
ATOM 1267 C CA . ARG A 1 160 ? -9.218 0.237 28.470 1.00 90.94 160 ARG A CA 1
ATOM 1268 C C . ARG A 1 160 ? -9.187 1.268 29.595 1.00 90.94 160 ARG A C 1
ATOM 1270 O O . ARG A 1 160 ? -9.398 0.892 30.738 1.00 90.94 160 ARG A O 1
ATOM 1277 N N . ARG A 1 161 ? -8.990 2.557 29.294 1.00 91.44 161 ARG A N 1
ATOM 1278 C CA . ARG A 1 161 ? -9.039 3.617 30.320 1.00 91.44 161 ARG A CA 1
ATOM 1279 C C . ARG A 1 161 ? -10.432 3.784 30.935 1.00 91.44 161 ARG A C 1
ATOM 1281 O O . ARG A 1 161 ? -10.523 4.138 32.102 1.00 91.44 161 ARG A O 1
ATOM 1288 N N . ARG A 1 162 ? -11.506 3.556 30.168 1.00 84.69 162 ARG A N 1
ATOM 1289 C CA . ARG A 1 162 ? -12.898 3.699 30.642 1.00 84.69 162 ARG A CA 1
ATOM 1290 C C . ARG A 1 162 ? -13.403 2.496 31.440 1.00 84.69 162 ARG A C 1
ATOM 1292 O O . ARG A 1 162 ? -14.251 2.679 32.305 1.00 84.69 162 ARG A O 1
ATOM 1299 N N . HIS A 1 163 ? -12.915 1.292 31.139 1.00 77.88 163 HIS A N 1
ATOM 1300 C CA . HIS A 1 163 ? -13.414 0.040 31.726 1.00 77.88 163 HIS A CA 1
ATOM 1301 C C . HIS A 1 163 ? -12.403 -0.700 32.617 1.00 77.88 163 HIS A C 1
ATOM 1303 O O . HIS A 1 163 ? -12.775 -1.679 33.251 1.00 77.88 163 HIS A O 1
ATOM 1309 N N . GLY A 1 164 ? -11.141 -0.267 32.657 1.00 60.66 164 GLY A N 1
ATOM 1310 C CA . GLY A 1 164 ? -10.063 -0.875 33.443 1.00 60.66 164 GLY A CA 1
ATOM 1311 C C . GLY A 1 164 ? -9.754 -0.141 34.748 1.00 60.66 164 GLY A C 1
ATOM 1312 O O . GLY A 1 164 ? -8.578 0.091 35.027 1.00 60.66 164 GLY A O 1
ATOM 1313 N N . GLY A 1 165 ? -10.791 0.261 35.491 1.00 49.31 165 GLY A N 1
ATOM 1314 C CA . GLY A 1 165 ? -10.685 0.715 36.884 1.00 49.31 165 GLY A CA 1
ATOM 1315 C C . GLY A 1 165 ? -10.865 -0.440 37.855 1.00 49.31 165 GLY A C 1
ATOM 1316 O O . GLY A 1 165 ? -11.777 -1.257 37.599 1.00 49.31 165 GLY A O 1
#

pLDDT: mean 77.63, std 18.98, range [31.03, 95.62]

Sequence (165 aa):
MADPHWTSYVGMAAGAIGAISGVIGGILGIVSYRRINKLKSLDLRLELRKAVKDLYRKHREISELVDYADRSRAAVMAATGRRSSGSMQIWQENIEKDLQYLEGVKDDYPAEEADFTELLPEELESQLIEVHDKEQKLDELASNYKSEIALDDETRRDIRRRHGG

Radius of gyration: 20.59 Å; chains: 1; bounding box: 49×33×63 Å